Protein AF-A0A7C0XNJ3-F1 (afdb_monomer_lite)

Secondary structure (DSSP, 8-state):
--B-TTT----EEEETBTBSEEEETTT--EES--B--HHHHHHHHHHHHTTTTTTTS--

Radius of gyration: 12.7 Å; chains: 1; bounding box: 33×32×24 Å

pLDDT: mean 86.82, std 16.5, range [41.25, 97.81]

Structure (mmCIF, 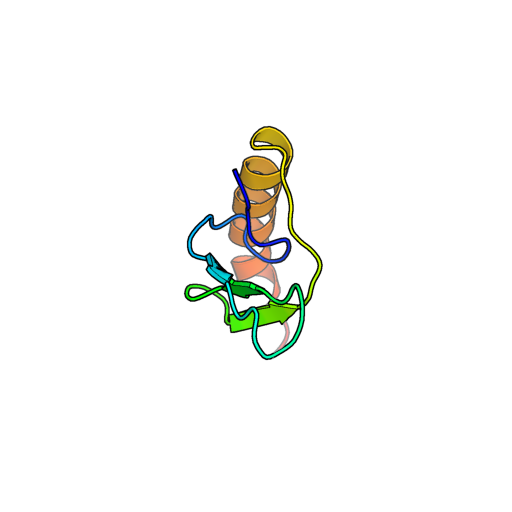N/CA/C/O backbone):
data_AF-A0A7C0XNJ3-F1
#
_entry.id   AF-A0A7C0XNJ3-F1
#
loop_
_atom_site.group_PDB
_atom_site.id
_atom_site.type_symbol
_atom_site.label_atom_id
_atom_site.label_alt_id
_atom_site.label_comp_id
_atom_site.label_asym_id
_atom_site.label_entity_id
_atom_site.label_seq_id
_atom_site.pdbx_PDB_ins_code
_atom_site.Cartn_x
_atom_site.Cartn_y
_atom_site.Cartn_z
_atom_site.occupancy
_atom_site.B_iso_or_equiv
_atom_site.auth_seq_id
_atom_site.auth_comp_id
_atom_site.auth_asym_id
_atom_site.auth_atom_id
_atom_site.pdbx_PDB_model_num
ATOM 1 N N . MET A 1 1 ? 2.534 10.382 2.614 1.00 88.94 1 MET A N 1
ATOM 2 C CA . MET A 1 1 ? 2.905 9.079 3.228 1.00 88.94 1 MET A CA 1
ATOM 3 C C . MET A 1 1 ? 2.087 8.020 2.508 1.00 88.94 1 MET A C 1
ATOM 5 O O . MET A 1 1 ? 0.992 8.370 2.102 1.00 88.94 1 MET A O 1
ATOM 9 N N . LYS A 1 2 ? 2.586 6.803 2.265 1.00 94.69 2 LYS A N 1
ATOM 10 C CA . LYS A 1 2 ? 1.861 5.811 1.446 1.00 94.69 2 LYS A CA 1
ATOM 11 C C . LYS A 1 2 ? 1.265 4.716 2.324 1.00 94.69 2 LYS A C 1
ATOM 13 O O . LYS A 1 2 ? 1.950 4.206 3.208 1.00 94.69 2 LYS A O 1
ATOM 18 N N . PHE A 1 3 ? 0.022 4.348 2.044 1.00 97.44 3 PHE A N 1
ATOM 19 C CA . PHE A 1 3 ? -0.753 3.365 2.788 1.00 97.44 3 PHE A CA 1
ATOM 20 C C . PHE A 1 3 ? -1.319 2.292 1.857 1.00 97.44 3 PHE A C 1
ATOM 22 O O . PHE A 1 3 ? -1.600 2.520 0.677 1.00 97.44 3 PHE A O 1
ATOM 29 N N . CYS A 1 4 ? -1.473 1.090 2.396 1.00 96.75 4 CYS A N 1
ATOM 30 C CA . CYS A 1 4 ? -2.022 -0.054 1.702 1.00 96.75 4 CYS A CA 1
ATOM 31 C C . CYS A 1 4 ? -3.516 0.168 1.424 1.00 96.75 4 CYS A C 1
ATOM 33 O O . CYS A 1 4 ? -4.279 0.354 2.372 1.00 96.75 4 CYS A O 1
ATOM 35 N N . PRO A 1 5 ? -3.982 0.039 0.171 1.00 96.62 5 PRO A N 1
ATOM 36 C CA . PRO A 1 5 ? -5.398 0.213 -0.158 1.00 96.62 5 PRO A CA 1
ATOM 37 C C . PRO A 1 5 ? -6.289 -0.919 0.380 1.00 96.62 5 PRO A C 1
ATOM 39 O O . PRO A 1 5 ? -7.509 -0.803 0.368 1.00 96.62 5 PRO A O 1
ATOM 42 N N . LYS A 1 6 ? -5.695 -2.034 0.828 1.00 95.12 6 LYS A N 1
ATOM 43 C CA . LYS A 1 6 ? -6.424 -3.201 1.340 1.00 95.12 6 LYS A CA 1
ATOM 44 C C . LYS A 1 6 ? -6.650 -3.140 2.851 1.00 95.12 6 LYS A C 1
ATOM 46 O O . LYS A 1 6 ? -7.706 -3.563 3.302 1.00 95.12 6 LYS A O 1
ATOM 51 N N . CYS A 1 7 ? -5.663 -2.671 3.619 1.00 94.69 7 CYS A N 1
ATOM 52 C CA . CYS A 1 7 ? -5.711 -2.692 5.086 1.00 94.69 7 CYS A CA 1
ATOM 53 C C . CYS A 1 7 ? -5.390 -1.361 5.777 1.00 94.69 7 CYS A C 1
ATOM 55 O O . CYS A 1 7 ? -5.391 -1.314 7.001 1.00 94.69 7 CYS A O 1
ATOM 57 N N . GLY A 1 8 ? -5.056 -0.304 5.032 1.00 95.19 8 GLY A N 1
ATOM 58 C CA . GLY A 1 8 ? -4.675 0.993 5.600 1.00 95.19 8 GLY A CA 1
ATOM 59 C C . GLY A 1 8 ? -3.298 1.022 6.279 1.00 95.19 8 GLY A C 1
ATOM 60 O O . GLY A 1 8 ? -2.888 2.061 6.789 1.00 95.19 8 GLY A O 1
ATOM 61 N N . SER A 1 9 ? -2.547 -0.085 6.287 1.00 95.44 9 SER A N 1
ATOM 62 C CA . SER A 1 9 ? -1.190 -0.121 6.843 1.00 95.44 9 SER A CA 1
ATOM 63 C C . SER A 1 9 ? -0.208 0.722 6.028 1.00 95.44 9 SER A C 1
ATOM 65 O O . SER A 1 9 ? -0.240 0.705 4.801 1.00 95.44 9 SER A O 1
ATOM 67 N N . ASN A 1 10 ? 0.722 1.401 6.696 1.00 95.81 10 ASN A N 1
ATOM 68 C CA . ASN A 1 10 ? 1.860 2.076 6.066 1.00 95.81 10 ASN A CA 1
ATOM 69 C C . ASN A 1 10 ? 3.097 1.167 5.904 1.00 95.81 10 ASN A C 1
ATOM 71 O O . ASN A 1 10 ? 4.133 1.629 5.429 1.00 95.81 10 ASN A O 1
ATOM 75 N N . ASN A 1 11 ? 3.003 -0.120 6.263 1.00 96.94 11 ASN A N 1
ATOM 76 C CA . ASN A 1 11 ? 4.077 -1.108 6.147 1.00 96.94 11 ASN A CA 1
ATOM 77 C C . ASN A 1 11 ? 4.219 -1.617 4.699 1.00 96.94 11 ASN A C 1
ATOM 79 O O . ASN A 1 11 ? 3.960 -2.786 4.383 1.00 96.94 11 ASN A O 1
ATOM 83 N N . LEU A 1 12 ? 4.563 -0.694 3.799 1.00 96.94 12 LEU A N 1
ATOM 84 C CA . LEU A 1 12 ? 4.753 -0.934 2.373 1.00 96.94 12 LEU A CA 1
ATOM 85 C C . LEU A 1 12 ? 6.241 -1.039 2.024 1.00 96.94 12 LEU A C 1
ATOM 87 O O . LEU A 1 12 ? 7.044 -0.172 2.358 1.00 96.94 12 LEU A O 1
ATOM 91 N N . ASN A 1 13 ? 6.587 -2.079 1.275 1.00 97.25 13 ASN A N 1
ATOM 92 C CA . ASN A 1 13 ? 7.881 -2.259 0.638 1.00 97.25 13 ASN A CA 1
ATOM 93 C C . ASN A 1 13 ? 7.799 -1.797 -0.820 1.00 97.25 13 ASN A C 1
ATOM 95 O O . ASN A 1 13 ? 6.948 -2.279 -1.566 1.00 97.25 13 ASN A O 1
ATOM 99 N N . TYR A 1 14 ? 8.673 -0.880 -1.232 1.00 96.75 14 TYR A N 1
ATOM 100 C CA . TYR A 1 14 ? 8.728 -0.407 -2.615 1.00 96.75 14 TYR A CA 1
ATOM 101 C C . TYR A 1 14 ? 9.623 -1.320 -3.462 1.00 96.75 14 TYR A C 1
ATOM 103 O O . TYR A 1 14 ? 10.758 -1.600 -3.079 1.00 96.75 14 TYR A O 1
ATOM 111 N N . LEU A 1 15 ? 9.116 -1.781 -4.607 1.00 95.56 15 LEU A N 1
ATOM 112 C CA . LEU A 1 15 ? 9.775 -2.742 -5.497 1.00 95.56 15 LEU A CA 1
ATOM 113 C C . LEU A 1 15 ? 10.065 -2.103 -6.872 1.00 95.56 15 LEU A C 1
ATOM 115 O O . LEU A 1 15 ? 9.447 -2.499 -7.862 1.00 95.56 15 LEU A O 1
ATOM 119 N N . PRO A 1 16 ? 11.012 -1.146 -6.972 1.00 94.00 16 PRO A N 1
ATOM 120 C CA . PRO A 1 16 ? 11.231 -0.342 -8.183 1.00 94.00 16 PRO A CA 1
ATOM 121 C C . PRO A 1 16 ? 11.624 -1.162 -9.417 1.00 94.00 16 PRO A C 1
ATOM 123 O O . PRO A 1 16 ? 11.327 -0.782 -10.546 1.00 94.00 16 PRO A O 1
ATOM 126 N N . TRP A 1 17 ? 12.280 -2.310 -9.222 1.00 94.56 17 TRP A N 1
ATOM 127 C CA . TRP A 1 17 ? 12.666 -3.212 -10.313 1.00 94.56 17 TRP A CA 1
ATOM 128 C C . TRP A 1 17 ? 11.468 -3.890 -10.997 1.00 94.56 17 TRP A C 1
ATOM 130 O O . TRP A 1 17 ? 11.630 -4.484 -12.059 1.00 94.56 17 TRP A O 1
ATOM 140 N N . LEU A 1 18 ? 10.271 -3.804 -10.409 1.00 92.69 18 LEU A N 1
ATOM 141 C CA . LEU A 1 18 ? 9.013 -4.289 -10.983 1.00 92.69 18 LEU A CA 1
ATOM 142 C C . LEU A 1 18 ? 8.124 -3.147 -11.497 1.00 92.69 18 LEU A C 1
ATOM 144 O O . LEU A 1 18 ? 6.951 -3.376 -11.786 1.00 92.69 18 LEU A O 1
ATOM 148 N N . GLY A 1 19 ? 8.667 -1.929 -11.587 1.00 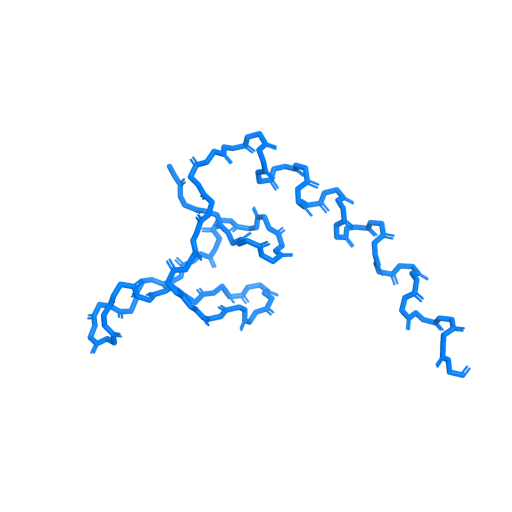91.88 19 GLY A N 1
ATOM 149 C CA . GLY A 1 19 ? 7.911 -0.698 -11.805 1.00 91.88 19 GLY A CA 1
ATOM 150 C C . GLY A 1 19 ? 7.513 -0.040 -10.485 1.00 91.88 19 GLY A C 1
ATOM 151 O O . GLY A 1 19 ? 8.093 -0.319 -9.437 1.00 91.88 19 GLY A O 1
ATOM 152 N N . GLU A 1 20 ? 6.502 0.829 -10.515 1.00 91.19 20 GLU A N 1
ATOM 153 C CA . GLU A 1 20 ? 6.023 1.528 -9.317 1.00 91.19 20 GLU A CA 1
ATOM 154 C C . GLU A 1 20 ? 5.160 0.629 -8.404 1.00 91.19 20 GLU A C 1
ATOM 156 O O . GLU A 1 20 ? 4.041 0.975 -8.032 1.00 91.19 20 GLU A O 1
ATOM 161 N N . ILE A 1 21 ? 5.654 -0.566 -8.070 1.00 97.31 21 ILE A N 1
ATOM 162 C CA . ILE A 1 21 ? 4.928 -1.582 -7.302 1.00 97.31 21 ILE A CA 1
ATOM 163 C C . ILE A 1 21 ? 5.250 -1.480 -5.812 1.00 97.31 21 ILE A C 1
ATOM 165 O O . ILE A 1 21 ? 6.406 -1.336 -5.410 1.00 97.31 21 ILE A O 1
ATOM 169 N N . TYR A 1 22 ? 4.215 -1.646 -4.991 1.00 97.56 22 TYR A N 1
ATOM 170 C CA . TYR A 1 22 ? 4.293 -1.705 -3.538 1.00 97.56 22 TYR A CA 1
ATOM 171 C C . TYR A 1 22 ? 3.779 -3.048 -3.031 1.00 97.56 22 TYR A C 1
ATOM 173 O O . TYR A 1 22 ? 2.783 -3.571 -3.531 1.00 97.56 22 TYR A O 1
ATOM 181 N N . GLU A 1 23 ? 4.441 -3.586 -2.012 1.00 97.62 23 GLU A N 1
ATOM 182 C CA . GLU A 1 23 ? 4.050 -4.805 -1.308 1.00 97.62 23 GLU A CA 1
ATOM 183 C C . GLU A 1 23 ? 3.770 -4.501 0.168 1.00 97.62 23 GLU A C 1
ATOM 185 O O . GLU A 1 23 ? 4.635 -3.999 0.882 1.00 97.62 23 GLU A O 1
ATOM 190 N N . CYS A 1 24 ? 2.564 -4.803 0.644 1.00 97.81 24 CYS A N 1
ATOM 191 C CA . CYS A 1 24 ? 2.193 -4.658 2.046 1.00 97.81 24 CYS A CA 1
ATOM 192 C C . CYS A 1 24 ? 2.581 -5.903 2.837 1.00 97.81 24 CYS A C 1
ATOM 194 O O . CYS A 1 24 ? 2.049 -6.988 2.592 1.00 97.81 24 CYS A O 1
ATOM 196 N N . ARG A 1 25 ? 3.441 -5.724 3.842 1.00 97.38 25 ARG A N 1
ATOM 197 C CA . ARG A 1 25 ? 3.934 -6.825 4.683 1.00 97.38 25 ARG A CA 1
ATOM 198 C C . ARG A 1 25 ? 2.902 -7.349 5.684 1.00 97.38 25 ARG A C 1
ATOM 200 O O . ARG A 1 25 ? 3.078 -8.448 6.192 1.00 97.38 25 ARG A O 1
ATOM 207 N N . ASP A 1 26 ? 1.820 -6.606 5.915 1.00 96.50 26 ASP A N 1
ATOM 208 C CA . ASP A 1 26 ? 0.801 -6.988 6.900 1.00 96.50 26 ASP A CA 1
ATOM 209 C C . ASP A 1 26 ? -0.342 -7.814 6.292 1.00 96.50 26 ASP A C 1
ATOM 211 O O . ASP A 1 26 ? -0.896 -8.685 6.953 1.00 96.50 26 ASP A O 1
ATOM 215 N N . CYS A 1 27 ? -0.723 -7.557 5.033 1.00 94.75 27 CYS A N 1
ATOM 216 C CA . CYS A 1 27 ? -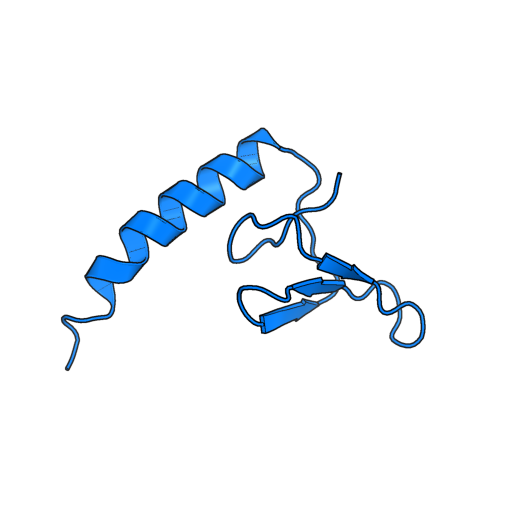1.888 -8.208 4.406 1.00 94.75 27 CYS A CA 1
ATOM 217 C C . CYS A 1 27 ? -1.614 -8.862 3.041 1.00 94.75 27 CYS A C 1
ATOM 219 O O . CYS A 1 27 ? -2.554 -9.362 2.402 1.00 94.75 27 CYS A O 1
ATOM 221 N N . GLY A 1 28 ? -0.363 -8.805 2.569 1.00 95.38 28 GLY A N 1
ATOM 222 C CA . GLY A 1 28 ? 0.094 -9.408 1.315 1.00 95.38 28 GLY A CA 1
ATOM 223 C C . GLY A 1 28 ? -0.370 -8.696 0.040 1.00 95.38 28 GLY A C 1
ATOM 224 O O . GLY A 1 28 ? -0.239 -9.251 -1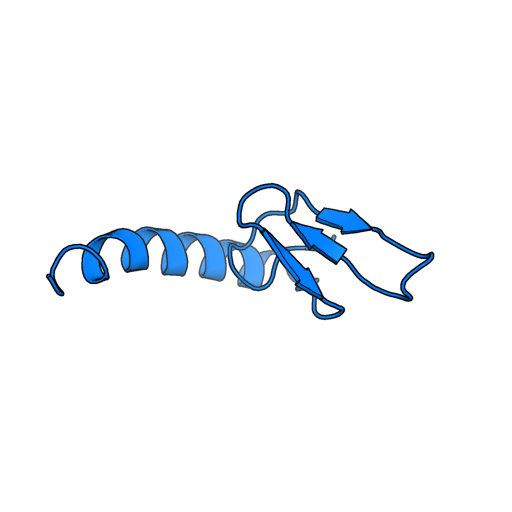.047 1.00 95.38 28 GLY A O 1
ATOM 225 N N . TYR A 1 29 ? -0.950 -7.494 0.138 1.00 96.94 29 TYR A N 1
ATOM 226 C CA . TYR A 1 29 ? -1.275 -6.692 -1.047 1.00 96.94 29 TYR A CA 1
ATOM 227 C C . TYR A 1 29 ? -0.010 -6.421 -1.872 1.00 96.94 29 TYR A C 1
ATOM 229 O O . TYR A 1 29 ? 0.996 -6.007 -1.304 1.00 96.94 29 TYR A O 1
ATOM 237 N N . ARG A 1 30 ? -0.074 -6.594 -3.197 1.00 97.38 30 ARG A N 1
ATOM 238 C CA . ARG A 1 30 ? 1.020 -6.285 -4.124 1.00 97.38 30 ARG A CA 1
ATOM 239 C C . ARG A 1 30 ? 0.470 -5.626 -5.386 1.00 97.38 30 ARG A C 1
ATOM 241 O O . ARG A 1 30 ? -0.277 -6.261 -6.125 1.00 97.38 30 ARG A O 1
ATOM 248 N N . GLY A 1 31 ? 0.828 -4.370 -5.634 1.00 96.81 31 GLY A N 1
ATOM 249 C CA . GLY A 1 31 ? 0.316 -3.608 -6.776 1.00 96.81 31 GLY A CA 1
ATOM 250 C C . GLY A 1 31 ? 0.793 -2.158 -6.804 1.00 96.81 31 GLY A C 1
ATOM 251 O O . GLY A 1 31 ? 1.493 -1.712 -5.899 1.00 96.81 31 GLY A O 1
ATOM 252 N N . ALA A 1 32 ? 0.420 -1.428 -7.856 1.00 96.50 32 ALA A N 1
ATOM 253 C CA . ALA A 1 32 ? 0.814 -0.027 -8.039 1.00 96.50 32 ALA A CA 1
ATOM 254 C C . ALA A 1 32 ? -0.062 0.966 -7.255 1.00 96.50 32 ALA A C 1
ATOM 256 O O . ALA A 1 32 ? 0.374 2.068 -6.941 1.00 96.50 32 ALA A O 1
ATOM 257 N N . LEU A 1 33 ? -1.301 0.585 -6.921 1.00 96.75 33 LEU A N 1
ATOM 258 C CA . LEU A 1 33 ? -2.225 1.459 -6.202 1.00 96.75 33 LEU A CA 1
ATOM 259 C C . LEU A 1 33 ? -1.798 1.615 -4.736 1.00 96.75 33 LEU A C 1
ATOM 261 O O . LEU A 1 33 ? -1.571 0.626 -4.035 1.00 96.75 33 LEU A O 1
ATOM 265 N N . VAL A 1 34 ? -1.746 2.854 -4.265 1.00 96.44 34 VAL A N 1
ATOM 266 C CA . VAL A 1 34 ? -1.503 3.218 -2.867 1.00 96.44 34 VAL A CA 1
ATOM 267 C C . VAL A 1 34 ? -2.443 4.347 -2.472 1.00 96.44 34 VAL A C 1
ATOM 269 O O . VAL A 1 34 ? -2.914 5.100 -3.322 1.00 96.44 34 VAL A O 1
ATOM 272 N N . VAL A 1 35 ? -2.720 4.459 -1.179 1.00 96.94 35 VAL A N 1
ATOM 273 C CA . VAL A 1 35 ? -3.451 5.589 -0.603 1.00 96.94 35 VAL A CA 1
ATOM 274 C C . VAL A 1 35 ? -2.424 6.581 -0.069 1.00 96.94 35 VAL A C 1
ATOM 276 O O . VAL A 1 35 ? -1.505 6.181 0.641 1.00 96.94 35 VAL A O 1
ATOM 279 N N . GLU A 1 36 ? -2.547 7.858 -0.419 1.00 95.56 36 GLU A N 1
ATOM 280 C CA . GLU A 1 36 ? -1.620 8.903 0.051 1.00 95.56 36 GLU A CA 1
ATOM 281 C C . GLU A 1 36 ? -2.212 9.796 1.150 1.00 95.56 36 GLU A C 1
ATOM 283 O O . GLU A 1 36 ? -1.477 10.524 1.822 1.00 95.56 36 GLU A O 1
ATOM 288 N N . ASP A 1 37 ? -3.525 9.689 1.357 1.00 94.75 37 ASP A N 1
ATOM 289 C CA . ASP A 1 37 ? -4.286 10.401 2.376 1.00 94.75 37 ASP A CA 1
ATOM 290 C C . ASP A 1 37 ? -4.407 9.567 3.660 1.00 94.75 37 ASP A C 1
ATOM 292 O O . ASP A 1 37 ? -4.853 8.417 3.640 1.00 94.75 37 ASP A O 1
ATOM 296 N N . GLY A 1 38 ? -4.008 10.159 4.784 1.00 89.56 38 GLY A N 1
ATOM 297 C CA . GLY A 1 38 ? -4.068 9.511 6.090 1.00 89.56 38 GLY A CA 1
ATOM 298 C C . GLY A 1 38 ? -5.497 9.273 6.577 1.00 89.56 38 GLY A C 1
ATOM 299 O O . GLY A 1 38 ? -5.746 8.244 7.198 1.00 89.56 38 GLY A O 1
ATOM 300 N N . GLU A 1 39 ? -6.443 10.161 6.259 1.00 92.88 39 GLU A N 1
ATOM 301 C CA . GLU A 1 39 ? -7.838 10.016 6.701 1.00 92.88 39 GLU A CA 1
ATOM 302 C C . GLU A 1 39 ? -8.493 8.791 6.048 1.00 92.88 39 GLU A C 1
ATOM 304 O O . GLU A 1 39 ? -9.082 7.944 6.723 1.00 92.88 39 GLU A O 1
ATOM 309 N N . MET A 1 40 ? -8.287 8.622 4.738 1.00 91.25 40 MET A N 1
ATOM 310 C CA . MET A 1 40 ? -8.725 7.425 4.017 1.00 91.25 40 MET A CA 1
ATOM 311 C C . MET A 1 40 ? -8.057 6.146 4.540 1.00 91.25 40 MET A C 1
ATOM 313 O O . MET A 1 40 ? -8.682 5.083 4.561 1.00 91.25 40 MET A O 1
ATOM 317 N N . ALA A 1 41 ? -6.791 6.223 4.958 1.00 91.69 41 ALA A N 1
ATOM 318 C CA . ALA A 1 41 ? -6.073 5.075 5.502 1.00 91.69 41 ALA A CA 1
ATOM 319 C C . ALA A 1 41 ? -6.642 4.613 6.853 1.00 91.69 41 ALA A C 1
ATOM 321 O O . ALA A 1 41 ? -6.767 3.406 7.066 1.00 91.69 41 ALA A O 1
ATOM 322 N N . GLU A 1 42 ? -7.027 5.536 7.738 1.00 91.50 42 GLU A N 1
ATOM 323 C CA . GLU A 1 42 ? -7.700 5.197 9.000 1.00 91.50 42 GLU A CA 1
ATOM 324 C C . GLU A 1 42 ? -9.083 4.583 8.748 1.00 91.50 42 GLU A C 1
ATOM 326 O O . GLU A 1 42 ? -9.379 3.505 9.265 1.00 91.50 42 GLU A O 1
ATOM 331 N N . ALA A 1 43 ? -9.879 5.161 7.840 1.00 91.44 43 ALA A N 1
ATOM 332 C CA . ALA A 1 43 ? -11.179 4.596 7.469 1.00 91.44 43 ALA A CA 1
ATOM 333 C C . ALA A 1 43 ? -11.068 3.155 6.923 1.00 91.44 43 ALA A C 1
ATOM 335 O O . ALA A 1 43 ? -11.932 2.310 7.176 1.00 91.44 43 ALA A O 1
ATOM 336 N N . LEU A 1 44 ? -9.989 2.843 6.193 1.00 91.00 44 LEU A N 1
ATOM 337 C CA . LEU A 1 44 ? -9.697 1.483 5.731 1.00 91.00 44 LEU A CA 1
ATOM 338 C C . LEU A 1 44 ? -9.385 0.520 6.881 1.00 91.00 44 LEU A C 1
ATOM 340 O O . LEU A 1 44 ? -9.831 -0.629 6.831 1.00 91.00 44 LEU A O 1
ATOM 344 N N . LYS A 1 45 ? -8.643 0.958 7.905 1.00 89.25 45 LYS A N 1
ATOM 345 C CA . LYS A 1 45 ? -8.344 0.128 9.085 1.00 89.25 45 LYS A CA 1
ATOM 346 C C . LYS A 1 45 ? -9.628 -0.241 9.824 1.00 89.25 45 LYS A C 1
ATOM 348 O O . LYS A 1 45 ? -9.850 -1.424 10.089 1.00 89.25 45 LYS A O 1
ATOM 353 N N . ASP A 1 46 ? -10.505 0.734 10.047 1.00 88.25 46 ASP A N 1
ATOM 354 C CA . ASP A 1 46 ? -11.799 0.528 10.705 1.00 88.25 46 ASP A CA 1
ATOM 355 C C . ASP A 1 46 ? -12.703 -0.410 9.894 1.00 88.25 46 ASP A C 1
ATOM 357 O O . ASP A 1 46 ? -13.283 -1.367 10.419 1.00 88.25 46 ASP A O 1
ATOM 361 N N . ALA A 1 47 ? -12.771 -0.197 8.576 1.00 86.06 47 ALA A N 1
ATOM 362 C CA . ALA A 1 47 ? -13.558 -1.039 7.683 1.00 86.06 47 ALA A CA 1
ATOM 363 C C . ALA A 1 47 ? -13.069 -2.494 7.660 1.00 86.06 47 ALA A C 1
ATOM 365 O O . ALA A 1 47 ? -13.872 -3.409 7.471 1.00 86.06 47 ALA A O 1
ATOM 366 N N . VAL A 1 48 ? -11.765 -2.728 7.817 1.00 82.81 48 VAL A N 1
ATOM 367 C CA . VAL A 1 48 ? -11.175 -4.073 7.841 1.00 82.81 48 VAL A CA 1
ATOM 368 C C . VAL A 1 48 ? -11.386 -4.744 9.192 1.00 82.81 48 VAL A C 1
ATOM 370 O O . VAL A 1 48 ? -11.746 -5.924 9.209 1.00 82.81 48 VAL A O 1
ATOM 373 N N . ALA A 1 49 ? -11.267 -4.004 10.297 1.00 76.69 49 ALA A N 1
ATOM 374 C CA . ALA A 1 49 ? -11.616 -4.496 11.628 1.00 76.69 49 ALA A CA 1
ATOM 375 C C . ALA A 1 49 ? -13.064 -5.023 11.664 1.00 76.69 49 ALA A C 1
ATOM 377 O O . ALA A 1 49 ? -13.297 -6.146 12.106 1.00 76.69 49 ALA A O 1
ATOM 378 N N . GLY A 1 50 ? -14.013 -4.298 11.058 1.00 69.06 50 GLY A N 1
ATOM 379 C CA . GLY A 1 50 ? -15.412 -4.736 10.936 1.00 69.06 50 GLY A CA 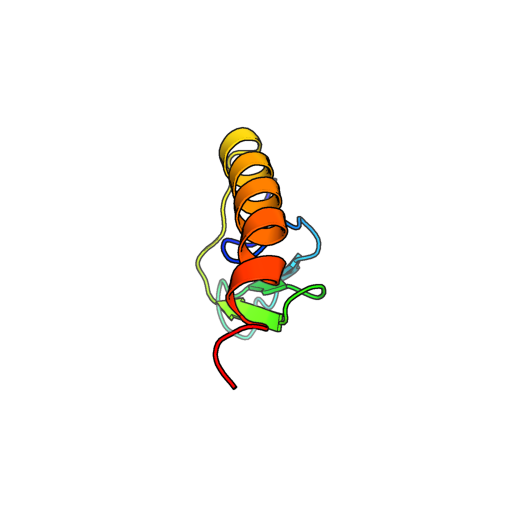1
ATOM 380 C C . GLY A 1 50 ? -15.699 -5.800 9.857 1.00 69.06 50 GLY A C 1
ATOM 381 O O . GLY A 1 50 ? -16.832 -6.275 9.739 1.00 69.06 50 GLY A O 1
ATOM 382 N N . ARG A 1 51 ? -14.719 -6.185 9.022 1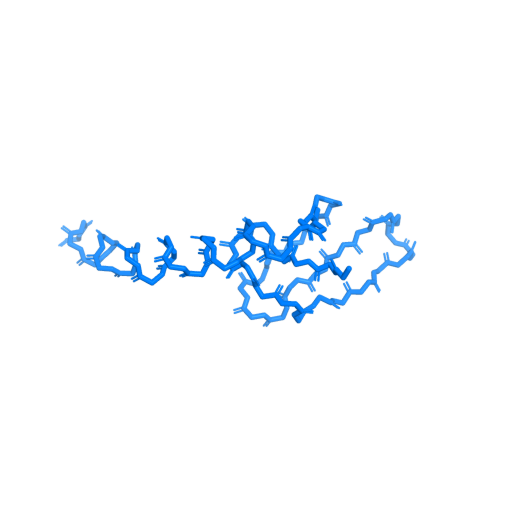.00 59.78 51 ARG A N 1
ATOM 383 C CA . ARG A 1 51 ? -14.856 -7.264 8.011 1.00 59.78 51 ARG A CA 1
ATOM 384 C C . ARG A 1 51 ? -14.374 -8.627 8.507 1.00 59.78 51 ARG A C 1
ATOM 386 O O . ARG A 1 51 ? -14.771 -9.636 7.919 1.00 59.78 51 ARG A O 1
ATOM 393 N N . GLY A 1 52 ? -13.545 -8.675 9.553 1.00 55.47 52 GLY A N 1
ATOM 394 C CA . GLY A 1 52 ? -13.085 -9.929 10.168 1.00 55.47 52 GLY A CA 1
ATOM 395 C C . GLY A 1 52 ? -14.222 -10.767 10.767 1.00 55.47 52 GLY A C 1
ATOM 396 O O . GLY A 1 52 ? -14.124 -11.991 10.821 1.00 55.47 52 GLY A O 1
ATOM 397 N N . GLU A 1 53 ? -15.326 -10.114 11.134 1.00 48.25 53 GLU A N 1
ATOM 398 C CA . GLU A 1 53 ? -16.513 -10.739 11.730 1.00 48.25 53 GLU A CA 1
ATOM 399 C C . GLU A 1 53 ? -17.459 -11.355 10.684 1.00 48.25 53 GLU A C 1
ATOM 401 O O . GLU A 1 53 ? -18.133 -12.341 10.964 1.00 48.25 53 GLU A O 1
ATOM 406 N N . ARG A 1 54 ? -17.485 -10.836 9.445 1.00 48.66 54 ARG A N 1
ATOM 407 C CA . ARG A 1 54 ? -18.381 -11.342 8.385 1.00 48.66 54 ARG A CA 1
ATOM 408 C C . ARG A 1 54 ? -17.874 -12.603 7.681 1.00 48.66 54 ARG A C 1
ATOM 410 O O . ARG A 1 54 ? -18.685 -13.402 7.245 1.00 48.66 54 ARG A O 1
ATOM 417 N N . GLN A 1 55 ? -16.560 -12.812 7.586 1.00 49.88 55 GLN A N 1
ATOM 418 C CA . GLN A 1 55 ? -15.989 -13.952 6.844 1.00 49.88 55 GLN A CA 1
ATOM 419 C C . GLN A 1 55 ? -15.960 -15.280 7.624 1.00 49.88 55 GLN A C 1
ATOM 421 O O . GLN A 1 55 ? -15.658 -16.313 7.037 1.00 49.88 55 GLN A O 1
ATOM 426 N N . GLN A 1 56 ? -16.270 -15.285 8.925 1.00 48.72 56 GLN A N 1
ATOM 427 C CA . GLN A 1 56 ? -16.296 -16.516 9.732 1.00 48.72 56 GLN A CA 1
ATOM 428 C C . GLN A 1 56 ? -17.660 -17.222 9.732 1.00 48.72 56 GLN A C 1
ATOM 430 O O . GLN A 1 56 ? -17.746 -18.347 10.210 1.00 48.72 56 GLN A O 1
ATOM 435 N N . ASN A 1 57 ? -18.706 -16.595 9.184 1.00 49.38 57 ASN A N 1
ATOM 436 C CA . ASN A 1 57 ? -20.082 -17.100 9.248 1.00 49.38 57 ASN A CA 1
ATOM 437 C C . ASN A 1 57 ? -20.596 -17.698 7.920 1.00 49.38 57 ASN A C 1
ATOM 439 O O . ASN A 1 57 ? -21.778 -18.002 7.810 1.00 49.38 57 ASN A O 1
ATOM 443 N N . ASP A 1 58 ? -19.715 -17.865 6.927 1.00 48.50 58 ASP A N 1
ATOM 444 C CA . ASP A 1 58 ? -20.009 -18.416 5.589 1.00 48.50 58 ASP A CA 1
ATOM 445 C C . ASP A 1 58 ? -19.425 -19.839 5.392 1.00 48.50 58 ASP A C 1
ATOM 447 O O . ASP A 1 58 ? -19.040 -20.219 4.282 1.00 48.50 58 ASP A O 1
ATOM 451 N N . LYS A 1 59 ? -19.320 -20.643 6.462 1.00 41.25 59 LYS A N 1
ATOM 452 C CA . LYS A 1 59 ? -18.924 -22.060 6.374 1.00 41.25 59 LYS A CA 1
ATOM 453 C C . LYS A 1 59 ? -19.902 -22.989 7.080 1.00 41.25 59 LYS A C 1
ATOM 455 O O . LYS A 1 59 ? -20.263 -22.686 8.235 1.00 41.25 59 LYS A O 1
#

Foldseek 3Di:
DWADLQALDPQWDADPVVPRWIAHPPPGDIGNDTDPDNVSSVVSNVVVVVVVVVVVPPD

Sequence (59 aa):
MKFCPKCGSNNLNYLPWLGEIYECRDCGYRGALVVEDGEMAEALKDAVAGRGERQQNDK